Protein 2CKX (pdb70)

Solvent-accessible surface area: 5147 Å² total; per-residue (Å²): 240,101,21,50,55,75,31,5,73,29,0,0,50,0,0,54,110,27,2,51,67,121,19,149,43,0,43,124,115,30,6,97,146,11,125,110,10,58,69,54,48,0,84,71,46,11,147,66,2,17,104,22,6,67,36,48,95,138,96,51,176,70,104,116,20,50,99,82,1,3,74,62,0,68,62,6,68,58,110,63,73,128,128

Nearest PDB structures (foldseek):
  2ckx-assembly1_A  TM=1.012E+00  e=3.247E-12  Nicotiana tabacum
  2qhb-assembly1_B  TM=9.668E-01  e=2.434E-10  Nicotiana glutinosa
  2juh-assembly1_A  TM=8.575E-01  e=5.669E-08  Nicotiana glutinosa
  2roh-assembly1_A  TM=8.747E-01  e=3.364E-07  Oryza sativa

Foldseek 3Di:
DDQDLLLLQLLLVLCLVPNLPPLQSSCVRRVVPPVVCHSVNSSVVLVLLQVQLPDDVVPDDDDDHPNVSSVSSPVSCVVRVVD

InterPro domains:
  IPR001005 SANT/Myb domain [PF00249] (123-172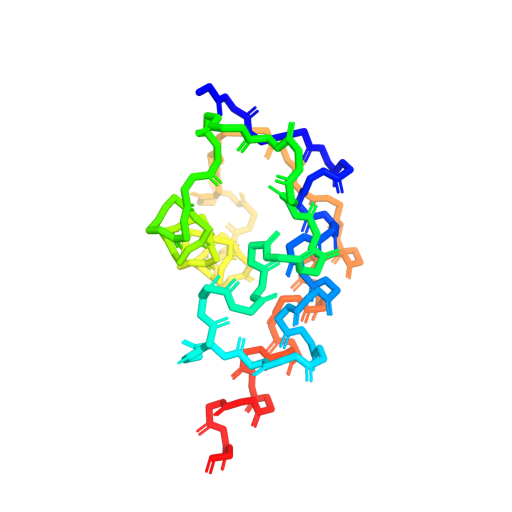)
  IPR001005 SANT/Myb domain [PS50090] (118-173)
  IPR001005 SANT/Myb domain [SM00717] (122-175)
  IPR009057 Homedomain-like superfamily [SSF46689] (124-205)
  IPR017930 Myb domain [PS51294] (118-177)
  IPR031105 Telomere repeat-binding protein, plant [PTHR21717] (5-212)

Radius of gyration: 11.71 Å; Cα contacts (8 Å, |Δi|>4): 70; chains: 1; bounding box: 29×20×32 Å

CATH classification: 1.10.246.220

B-factor: mean 18.05, std 9.18, range [6.72, 57.05]

Sequence (83 aa):
RPFSVAEVEALVEAVEHLGTGRWRDVKMRAFDNADHRTYVDLKDKWKTLVHTASIAPQQRRGEPVPQDLLDRVLAAHAYWSQQ

Organism: Nicotiana tabacum (NCBI:txid4097)

Structure (mmCIF, N/CA/C/O backbone):
data_2CKX
#
_entry.id   2CKX
#
_cell.length_a   40.122
_cell.length_b   48.265
_cell.length_c   52.006
_cell.angle_alpha   90.00
_cell.angle_beta   90.00
_cell.angle_gamma   90.00
#
_symmetry.space_group_name_H-M   'P 21 21 21'
#
loop_
_entity.id
_entity.type
_entity.pdbx_description
1 polymer 'TELOMERE BINDING PROTEIN TBP1'
2 water water
#
loop_
_atom_site.group_PDB
_atom_site.id
_atom_site.type_symbol
_atom_site.label_atom_id
_atom_site.label_alt_id
_atom_site.label_comp_id
_atom_site.label_asym_id
_atom_site.label_entity_id
_atom_site.label_seq_id
_atom_site.pdbx_PDB_ins_code
_atom_site.Cartn_x
_atom_site.Cartn_y
_atom_site.Cartn_z
_atom_site.occupancy
_atom_site.B_iso_or_equiv
_atom_site.auth_seq_id
_atom_site.auth_comp_id
_atom_site.auth_asym_id
_atom_site.auth_atom_id
_atom_site.pdbx_PDB_model_num
ATOM 1 N N . ARG A 1 1 ? -12.566 71.429 6.055 1.00 36.42 578 ARG A N 1
ATOM 2 C CA . ARG A 1 1 ? -12.311 72.610 5.186 1.00 35.78 578 ARG A CA 1
ATOM 3 C C . ARG A 1 1 ? -10.831 72.975 5.062 1.00 33.83 578 ARG A C 1
ATOM 4 O O . ARG A 1 1 ? -9.991 72.487 5.822 1.00 32.99 578 ARG A O 1
ATOM 12 N N . PRO A 1 2 ? -10.494 73.8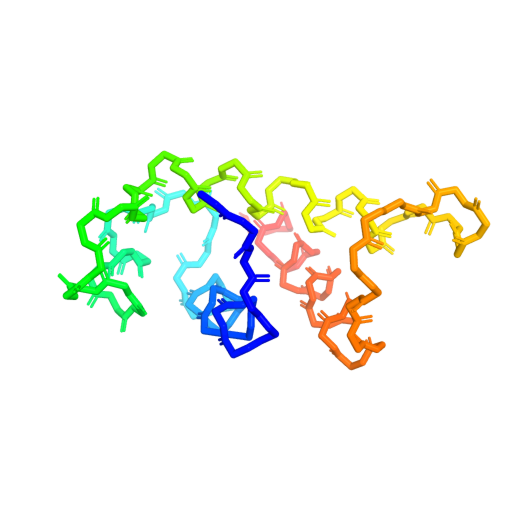46 4.097 1.00 31.25 579 PRO A N 1
ATOM 13 C CA . PRO A 1 2 ? -9.104 74.255 3.879 1.00 28.45 579 PRO A CA 1
ATOM 14 C C . PRO A 1 2 ? -8.402 74.793 5.112 1.00 24.43 579 PRO A C 1
ATOM 15 O O . PRO A 1 2 ? -8.983 75.539 5.896 1.00 22.24 579 PRO A O 1
ATOM 19 N N . PHE A 1 3 ? -7.145 74.401 5.278 1.00 21.07 580 PHE A N 1
ATOM 20 C CA . PHE A 1 3 ? -6.346 74.884 6.389 1.00 18.28 580 PHE A CA 1
ATOM 21 C C . PHE A 1 3 ? -5.958 76.314 6.088 1.00 17.30 580 PHE A C 1
ATOM 22 O O . PHE A 1 3 ? -5.545 76.625 4.979 1.00 17.93 580 PHE A O 1
ATOM 30 N N . SER A 1 4 ? -6.092 77.189 7.069 1.00 16.59 581 SER A N 1
ATOM 31 C CA . SER A 1 4 ? -5.689 78.562 6.871 1.00 16.02 581 SER A CA 1
ATOM 32 C C . SER A 1 4 ? -4.175 78.541 7.049 1.00 15.81 581 SER A C 1
ATOM 33 O O . SER A 1 4 ? -3.609 77.551 7.528 1.00 14.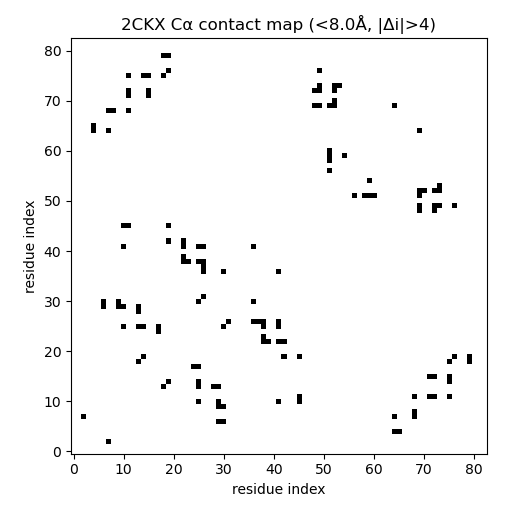43 581 SER A O 1
ATOM 36 N N . VAL A 1 5 ? -3.514 79.627 6.677 1.00 14.39 582 VAL A N 1
ATOM 37 C CA . VAL A 1 5 ? -2.070 79.688 6.826 1.00 14.33 582 VAL A CA 1
ATOM 38 C C . VAL A 1 5 ? -1.718 79.597 8.306 1.00 12.62 582 VAL A C 1
ATOM 39 O O . VAL A 1 5 ? -0.695 79.025 8.673 1.00 12.88 582 VAL A O 1
ATOM 43 N N . ALA A 1 6 ? -2.571 80.167 9.153 1.00 13.25 583 ALA A N 1
ATOM 44 C CA . ALA A 1 6 ? -2.345 80.132 10.595 1.00 13.20 583 ALA A CA 1
ATOM 45 C C . ALA A 1 6 ? -2.348 78.685 11.049 1.00 11.99 583 ALA A C 1
ATOM 46 O O . ALA A 1 6 ? -1.519 78.279 11.861 1.00 12.43 583 ALA A O 1
ATOM 48 N N . GLU A 1 7 ? -3.298 77.912 10.539 1.00 12.46 584 GLU A N 1
ATOM 49 C CA . GLU A 1 7 ? -3.382 76.502 10.904 1.00 12.75 584 GLU A CA 1
ATOM 50 C C . GLU A 1 7 ? -2.192 75.744 10.347 1.00 12.93 584 GLU A C 1
ATOM 51 O O . GLU A 1 7 ? -1.665 74.837 10.987 1.00 13.26 584 GLU A O 1
ATOM 57 N N . VAL A 1 8 ? -1.798 76.088 9.129 1.00 11.93 585 VAL A N 1
ATOM 58 C CA . VAL A 1 8 ? -0.654 75.433 8.530 1.00 11.01 585 VAL 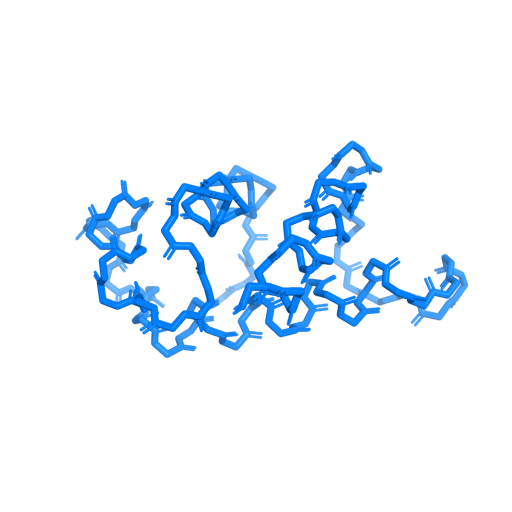A CA 1
ATOM 59 C C . VAL A 1 8 ? 0.535 75.720 9.428 1.00 10.26 585 VAL A C 1
ATOM 60 O O . VAL A 1 8 ? 1.303 74.826 9.773 1.00 10.17 585 VAL A O 1
ATOM 64 N N . GLU A 1 9 ? 0.689 76.976 9.823 1.00 9.29 586 GLU A N 1
ATOM 65 C CA . GLU A 1 9 ? 1.820 77.301 10.667 1.00 9.76 586 GLU A CA 1
ATOM 66 C C . GLU A 1 9 ? 1.721 76.599 12.002 1.00 7.97 586 GLU A C 1
ATOM 67 O O . GLU A 1 9 ? 2.711 76.087 12.501 1.00 9.66 586 GLU A O 1
ATOM 73 N N . ALA A 1 10 ? 0.525 76.579 12.580 1.00 8.76 587 ALA A N 1
ATOM 74 C CA . ALA A 1 10 ? 0.316 75.926 13.864 1.00 9.04 587 ALA A CA 1
ATOM 75 C C . ALA A 1 10 ? 0.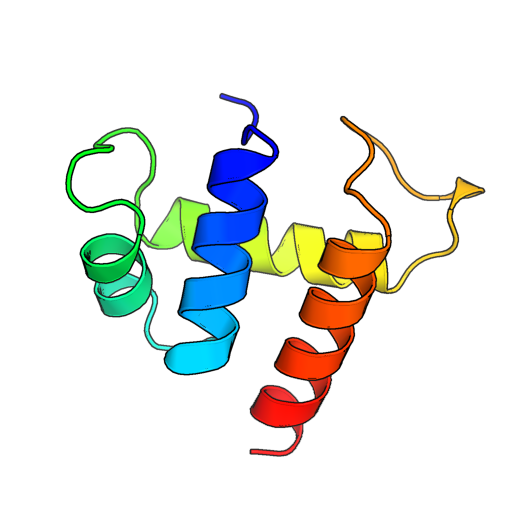711 74.462 13.723 1.00 9.83 587 ALA A C 1
ATOM 76 O O . ALA A 1 10 ? 1.379 73.895 14.579 1.00 8.61 587 ALA A O 1
ATOM 78 N N . LEU A 1 11 ? 0.294 73.857 12.621 1.00 9.94 588 LEU A N 1
ATOM 79 C CA . LEU A 1 11 ? 0.611 72.460 12.367 1.00 10.02 588 LEU A CA 1
ATOM 80 C C . LEU A 1 11 ? 2.107 72.282 12.187 1.00 10.23 588 LEU A C 1
ATOM 81 O O . LEU A 1 11 ? 2.713 71.385 12.767 1.00 10.82 588 LEU A O 1
A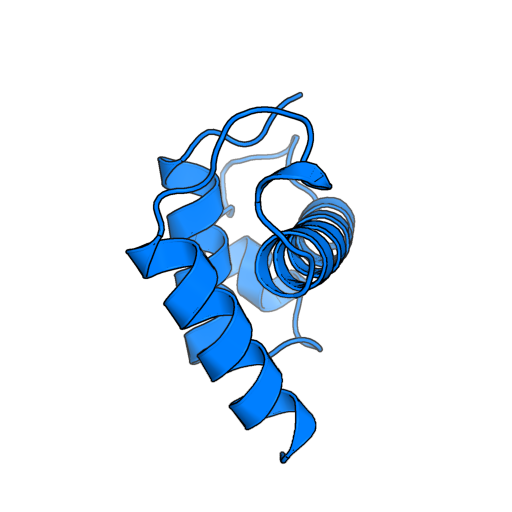TOM 86 N N . VAL A 1 12 ? 2.707 73.133 11.364 1.00 9.07 589 VAL A N 1
ATOM 87 C CA . VAL A 1 12 ? 4.142 73.043 11.124 1.00 9.52 589 VAL A CA 1
ATOM 88 C C . VAL A 1 12 ? 4.908 73.206 12.429 1.00 9.86 589 VAL A C 1
ATOM 89 O O . VAL A 1 12 ? 5.846 72.460 12.705 1.00 9.94 589 VAL A O 1
ATOM 93 N N . GLU A 1 13 ? 4.498 74.179 13.237 1.00 10.40 590 GLU A N 1
ATOM 94 C CA . GLU A 1 13 ? 5.158 74.422 14.513 1.00 10.22 590 GLU A CA 1
ATOM 95 C C . GLU A 1 13 ? 5.015 73.189 15.391 1.00 10.44 590 GLU A C 1
ATOM 96 O O . GLU A 1 13 ? 5.977 72.740 16.008 1.00 9.38 590 GLU A O 1
ATOM 102 N N . ALA A 1 14 ? 3.809 72.641 15.439 1.00 9.31 591 ALA A N 1
ATOM 103 C CA . ALA A 1 14 ? 3.560 71.463 16.253 1.00 9.71 591 ALA A CA 1
ATOM 104 C C . ALA A 1 14 ? 4.426 70.310 15.789 1.00 9.17 591 ALA A C 1
ATOM 105 O O . ALA A 1 14 ? 5.010 69.595 16.601 1.00 8.85 591 ALA A O 1
ATOM 107 N N . VAL A 1 15 ? 4.495 70.114 14.480 1.00 9.76 592 VAL A N 1
ATOM 108 C CA . VAL A 1 15 ? 5.300 69.028 13.943 1.00 9.71 592 VAL A CA 1
ATOM 109 C C . VAL A 1 15 ? 6.766 69.295 14.220 1.00 10.76 592 VAL A C 1
ATOM 110 O O . VAL A 1 15 ? 7.522 68.380 14.554 1.00 8.84 592 VAL A O 1
ATOM 114 N N . GLU A 1 16 ? 7.194 70.540 14.081 1.00 9.33 593 GLU A N 1
ATOM 115 C CA . GLU A 1 16 ? 8.587 70.829 14.385 1.00 11.28 593 GLU A CA 1
ATOM 116 C C . GLU A 1 16 ? 8.875 70.397 15.812 1.00 11.12 593 GLU A C 1
ATOM 117 O O . GLU A 1 16 ? 9.875 69.745 16.091 1.00 13.24 593 GLU A O 1
ATOM 123 N N . HIS A 1 17 ? 7.978 70.748 16.720 1.00 12.97 594 HIS A N 1
ATOM 124 C CA . HIS A 1 17 ? 8.187 70.399 18.112 1.00 13.71 594 HIS A CA 1
ATOM 125 C C . HIS A 1 17 ? 7.905 68.960 18.477 1.00 14.11 594 HIS A C 1
ATOM 126 O O . HIS A 1 17 ? 8.624 68.371 19.273 1.00 14.12 594 HIS A O 1
ATOM 133 N N . LEU A 1 18 ? 6.874 68.385 17.878 1.00 12.80 595 LEU A N 1
ATOM 134 C CA . LEU A 1 18 ? 6.463 67.031 18.229 1.00 12.93 595 LEU A CA 1
ATOM 135 C C . LEU A 1 18 ? 6.819 65.924 17.269 1.00 12.67 595 LEU A C 1
ATOM 136 O O . LEU A 1 18 ? 6.788 64.741 17.622 1.00 13.68 595 LEU A O 1
ATOM 141 N N . GLY A 1 19 ? 7.151 66.289 16.047 1.00 12.20 596 GLY A N 1
ATOM 142 C CA . GLY A 1 19 ? 7.471 65.259 15.097 1.00 13.56 596 GLY A CA 1
ATOM 143 C C . GLY A 1 19 ? 6.258 64.878 14.280 1.00 14.23 596 GLY A C 1
ATOM 144 O O . GLY A 1 19 ? 5.207 65.521 14.328 1.00 14.32 596 GLY A O 1
ATOM 145 N N . THR A 1 20 ? 6.411 63.785 13.552 1.00 14.32 597 THR A N 1
ATOM 146 C CA . THR A 1 20 ? 5.389 63.310 12.651 1.00 15.52 597 THR A CA 1
ATOM 147 C C . THR A 1 20 ? 4.724 62.016 13.078 1.00 15.68 597 THR A C 1
ATOM 148 O O . THR A 1 20 ? 4.123 61.333 12.259 1.00 17.63 597 THR A O 1
ATOM 152 N N . GLY A 1 21 ? 4.836 61.677 14.355 1.00 14.29 598 GLY A N 1
ATOM 153 C CA . GLY A 1 21 ? 4.217 60.454 14.836 1.00 14.18 598 GLY A CA 1
ATOM 154 C C . GLY A 1 21 ? 3.443 60.680 16.113 1.00 12.81 598 GLY A C 1
ATOM 155 O O . GLY A 1 21 ? 3.094 59.737 16.819 1.00 15.31 598 GLY A O 1
ATOM 156 N N . ARG A 1 22 ? 3.151 61.939 16.409 1.00 11.57 599 ARG A N 1
ATOM 157 C CA . ARG A 1 22 ? 2.432 62.280 17.628 1.00 12.64 599 ARG A CA 1
ATOM 158 C C . ARG A 1 22 ? 1.293 63.212 17.275 1.00 10.96 599 ARG A C 1
ATOM 159 O O . ARG A 1 22 ? 1.170 64.306 17.814 1.00 11.65 599 ARG A O 1
ATOM 167 N N . TRP A 1 23 ? 0.448 62.757 16.361 1.00 11.46 600 TRP A N 1
ATOM 168 C CA . TRP A 1 23 ? -0.655 63.578 15.905 1.00 11.05 600 TRP A CA 1
ATOM 169 C C . TRP A 1 23 ? -1.637 63.999 16.976 1.00 11.41 600 TRP A C 1
ATOM 170 O O . TRP A 1 23 ? -2.171 65.101 16.928 1.00 9.93 600 TRP A O 1
ATOM 181 N N . ARG A 1 24 ? -1.878 63.139 17.953 1.00 11.66 601 ARG A N 1
ATOM 182 C CA . ARG A 1 24 ? -2.795 63.524 19.011 1.00 12.38 601 ARG A CA 1
ATOM 183 C C . ARG A 1 24 ? -2.161 64.656 19.803 1.00 11.64 601 ARG A C 1
ATOM 184 O O . ARG A 1 24 ? -2.847 65.552 20.276 1.00 11.93 601 ARG A O 1
ATOM 192 N N . ASP A 1 25 ? -0.843 64.618 19.943 1.00 11.32 602 ASP A N 1
ATOM 193 C CA . ASP A 1 25 ? -0.165 65.667 20.684 1.00 11.25 602 ASP A CA 1
ATOM 194 C C . ASP A 1 25 ? -0.131 66.923 19.835 1.00 10.50 602 ASP A C 1
ATOM 195 O O . ASP A 1 25 ? -0.264 68.031 20.337 1.00 11.33 602 ASP A O 1
ATOM 200 N N . VAL A 1 26 ? 0.038 66.737 18.535 1.00 11.25 603 VAL A N 1
ATOM 201 C CA . VAL A 1 26 ? 0.040 67.865 17.632 1.00 11.59 603 VAL A CA 1
ATOM 202 C C . VAL A 1 26 ? -1.334 68.522 17.737 1.00 11.02 603 VAL A C 1
ATOM 203 O O . VAL A 1 26 ? -1.445 69.735 17.803 1.00 10.72 603 VAL A O 1
ATOM 207 N N . LYS A 1 27 ? -2.384 67.709 17.751 1.00 12.66 604 LYS A N 1
ATOM 208 C CA . LYS A 1 27 ? -3.727 68.254 17.859 1.00 14.00 604 LYS A CA 1
ATOM 209 C C . LYS A 1 27 ? -3.882 69.055 19.139 1.00 13.95 604 LYS A C 1
ATOM 210 O O . LYS A 1 27 ? -4.358 70.190 19.126 1.00 13.95 604 LYS A O 1
ATOM 216 N N . MET A 1 28 ? -3.479 68.449 20.247 1.00 15.27 605 MET A N 1
ATOM 217 C CA . MET A 1 28 ? -3.584 69.093 21.540 1.00 16.75 605 MET A CA 1
ATOM 218 C C . MET A 1 28 ? -2.774 70.376 21.580 1.00 16.51 605 MET A C 1
ATOM 219 O O . MET A 1 28 ? -3.195 71.368 22.173 1.00 14.49 605 MET A O 1
ATOM 224 N N . ARG A 1 29 ? -1.612 70.354 20.938 1.00 14.91 606 ARG A N 1
ATOM 225 C CA . ARG A 1 29 ? -0.737 71.515 20.925 1.00 14.65 606 ARG A CA 1
ATOM 226 C C . ARG A 1 29 ? -1.247 72.670 20.085 1.00 15.04 606 ARG A C 1
ATOM 227 O O . ARG A 1 29 ? -1.264 73.816 20.531 1.00 13.66 606 ARG A O 1
ATOM 235 N N . ALA A 1 30 ? -1.686 72.367 18.871 1.00 14.23 607 ALA A N 1
ATOM 236 C CA . ALA A 1 30 ? -2.103 73.418 17.964 1.00 15.12 607 ALA A CA 1
ATOM 237 C C . ALA A 1 30 ? -3.547 73.420 17.494 1.00 14.00 607 ALA A C 1
ATOM 238 O O . ALA A 1 30 ? -3.969 74.363 16.843 1.00 14.79 607 ALA A O 1
ATOM 240 N N . PHE A 1 31 ? -4.311 72.382 17.804 1.00 13.24 608 PHE A N 1
ATOM 241 C CA . PHE A 1 31 ? -5.684 72.338 17.325 1.00 12.82 608 PHE A CA 1
ATOM 242 C C . PHE A 1 31 ? -6.606 71.801 18.389 1.00 13.77 608 PHE A C 1
ATOM 243 O O . PHE A 1 31 ? -7.605 71.163 18.087 1.00 13.02 608 PHE A O 1
ATOM 251 N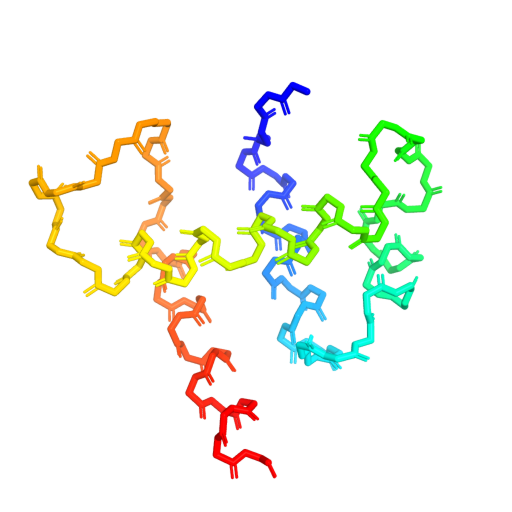 N . ASP A 1 32 ? -6.273 72.093 19.639 1.00 16.26 609 ASP A N 1
ATOM 252 C CA . ASP A 1 32 ? -7.045 71.592 20.761 1.00 21.62 609 ASP A CA 1
ATOM 253 C C . ASP A 1 32 ? -8.529 71.926 20.722 1.00 22.53 609 ASP A C 1
ATOM 254 O O . ASP A 1 32 ? -9.361 71.088 21.068 1.00 23.92 609 ASP A O 1
ATOM 259 N N . ASN A 1 33 ? -8.859 73.143 20.298 1.00 23.63 610 ASN A N 1
ATOM 260 C CA . ASN A 1 33 ? -10.250 73.583 20.230 1.00 25.73 610 ASN A CA 1
ATOM 261 C C . ASN A 1 33 ? -10.787 73.602 18.798 1.00 24.97 610 ASN A C 1
ATOM 262 O O . ASN A 1 33 ? -11.731 74.325 18.488 1.00 26.06 610 ASN A O 1
ATOM 267 N N . ALA A 1 34 ? -10.180 72.819 17.918 1.00 22.26 611 ALA A N 1
ATOM 268 C CA . ALA A 1 34 ? -10.643 72.767 16.543 1.00 20.08 611 ALA A CA 1
ATOM 269 C C . ALA A 1 34 ? -11.134 71.352 16.269 1.00 19.36 611 ALA A C 1
ATOM 270 O O . ALA A 1 34 ? -10.399 70.530 15.729 1.00 18.29 611 ALA A O 1
ATOM 272 N N . ASP A 1 35 ? -12.378 71.072 16.648 1.00 18.44 612 ASP A N 1
ATOM 273 C CA . ASP A 1 35 ? -12.949 69.742 16.459 1.00 18.48 612 ASP A CA 1
ATOM 274 C C . ASP A 1 35 ? -12.906 69.259 15.021 1.00 17.84 612 ASP A C 1
ATOM 275 O O . ASP A 1 35 ? -12.810 68.064 14.773 1.00 17.26 612 ASP A O 1
ATOM 280 N N . HIS A 1 36 ? -12.970 70.185 14.073 1.00 17.61 613 HIS A N 1
ATOM 281 C CA . HIS A 1 36 ? -12.939 69.815 12.666 1.00 17.17 613 HIS A CA 1
ATOM 282 C C . HIS A 1 36 ? -11.541 69.418 12.211 1.00 15.85 613 HIS A C 1
ATOM 283 O O . HIS A 1 36 ? -11.352 68.959 11.086 1.00 16.63 613 HIS A O 1
ATOM 290 N N . ARG A 1 37 ? -10.561 69.612 13.088 1.00 13.61 614 ARG A N 1
ATOM 291 C CA . ARG A 1 37 ? -9.179 69.262 12.792 1.00 14.07 614 ARG A CA 1
ATOM 292 C C . ARG A 1 37 ? -8.805 68.083 13.670 1.00 12.57 614 ARG A C 1
ATOM 293 O O . ARG A 1 37 ? -8.288 68.268 14.766 1.00 12.13 614 ARG A O 1
ATOM 301 N N . THR A 1 38 ? -9.071 66.874 13.196 1.00 11.50 615 THR A N 1
ATOM 302 C CA . THR A 1 38 ? -8.748 65.696 13.978 1.00 12.31 615 THR A CA 1
ATOM 303 C C . THR A 1 38 ? -7.261 65.451 13.821 1.00 12.08 615 THR A C 1
ATOM 304 O O . THR A 1 38 ? -6.628 66.007 12.926 1.00 10.23 615 THR A O 1
ATOM 308 N N . TYR A 1 39 ? -6.708 64.603 14.678 1.00 11.92 616 TYR A N 1
ATOM 309 C CA . TYR A 1 39 ? -5.293 64.312 14.607 1.00 11.14 616 TYR A CA 1
ATOM 310 C C . TYR A 1 39 ? -5.007 63.693 13.247 1.00 11.77 616 TYR A C 1
ATOM 311 O O . TYR A 1 39 ? -3.921 63.863 12.701 1.00 10.91 616 TYR A O 1
ATOM 320 N N . VAL A 1 40 ? -5.987 62.981 12.699 1.00 10.64 617 VAL A N 1
ATOM 321 C CA . VAL A 1 40 ? -5.811 62.362 11.392 1.00 12.75 617 VAL A CA 1
ATOM 322 C C . VAL A 1 40 ? -5.746 63.464 10.342 1.00 10.96 617 VAL A C 1
ATOM 323 O O . VAL A 1 40 ? -4.934 63.403 9.425 1.00 11.27 617 VAL A O 1
ATOM 327 N N . ASP A 1 41 ? -6.603 64.467 10.479 1.00 11.63 618 ASP A N 1
ATOM 328 C CA . ASP A 1 41 ? -6.597 65.577 9.542 1.00 11.95 618 ASP A CA 1
ATOM 329 C C . ASP A 1 41 ? -5.236 66.226 9.561 1.00 11.02 618 ASP A C 1
ATOM 330 O O . ASP A 1 41 ? -4.702 66.605 8.524 1.00 11.69 618 ASP A O 1
ATOM 335 N N . LEU A 1 42 ? -4.680 66.354 10.758 1.00 11.73 619 LEU A N 1
ATOM 336 C CA . LEU A 1 42 ? -3.380 66.984 10.923 1.00 10.98 619 LEU A CA 1
ATOM 337 C C . LEU A 1 42 ? -2.297 66.155 10.280 1.00 10.64 619 LEU A C 1
ATOM 338 O O . LEU A 1 42 ? -1.421 66.678 9.606 1.00 7.68 619 LEU A O 1
ATOM 343 N N . LYS A 1 43 ? -2.354 64.851 10.507 1.00 9.95 620 LYS A N 1
AT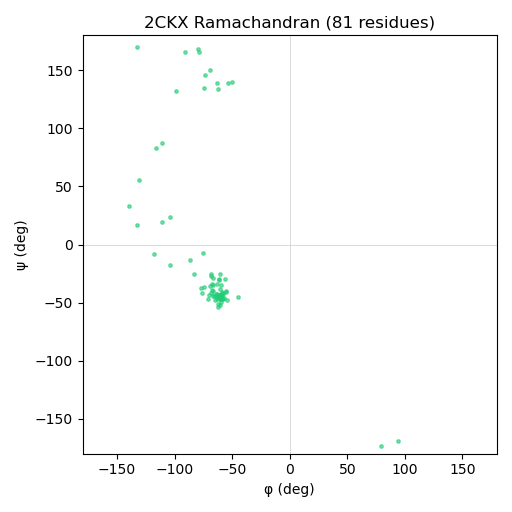OM 344 C CA . LYS A 1 43 ? -1.391 63.952 9.919 1.00 11.08 620 LYS A CA 1
ATOM 345 C C . LYS A 1 43 ? -1.489 64.059 8.414 1.00 11.37 620 LYS A C 1
ATOM 346 O O . LYS A 1 43 ? -0.479 64.147 7.718 1.00 9.83 620 LYS A O 1
ATOM 352 N N . ASP A 1 44 ? -2.716 64.032 7.911 1.00 11.80 621 ASP A N 1
ATOM 353 C CA . ASP A 1 44 ? -2.930 64.100 6.476 1.00 12.80 621 ASP A CA 1
ATOM 354 C C . ASP A 1 44 ? -2.443 65.416 5.926 1.00 11.68 621 ASP A C 1
ATOM 355 O O . ASP A 1 44 ? -1.732 65.448 4.925 1.00 10.85 621 ASP A O 1
ATOM 360 N N . LYS A 1 45 ? -2.807 66.502 6.595 1.00 11.24 622 LYS A N 1
ATOM 361 C CA . LYS A 1 45 ? -2.394 67.815 6.143 1.00 10.64 622 LYS A CA 1
ATOM 362 C C . LYS A 1 45 ? -0.878 67.891 6.125 1.00 11.40 622 LYS A C 1
ATOM 363 O O . LYS A 1 45 ? -0.287 68.407 5.184 1.00 10.26 622 LYS A O 1
ATOM 369 N N . TRP A 1 46 ? -0.243 67.382 7.172 1.00 11.66 623 TRP A N 1
ATOM 370 C CA . TRP A 1 46 ? 1.206 67.408 7.223 1.00 10.79 623 TRP A CA 1
ATOM 371 C C . TRP A 1 46 ? 1.766 66.682 6.019 1.00 12.24 623 TRP A C 1
ATOM 372 O O . TRP A 1 46 ? 2.733 67.130 5.411 1.00 11.52 623 TRP A O 1
ATOM 383 N N . LYS A 1 47 ? 1.163 65.544 5.696 1.00 13.17 624 LYS A N 1
ATOM 384 C CA . LYS A 1 47 ? 1.603 64.756 4.552 1.00 14.85 624 LYS A CA 1
ATOM 385 C C . LYS A 1 47 ? 1.518 65.605 3.297 1.00 11.63 624 LYS A C 1
ATOM 386 O O . LYS A 1 47 ? 2.453 65.649 2.512 1.00 11.93 624 LYS A O 1
ATOM 392 N N . THR A 1 48 ? 0.393 66.288 3.113 1.00 12.00 625 THR A N 1
ATOM 393 C CA . THR A 1 48 ? 0.216 67.111 1.926 1.00 12.63 625 THR A CA 1
ATOM 394 C C . THR A 1 48 ? 1.171 68.291 1.948 1.00 12.46 625 THR A C 1
ATOM 395 O O . THR A 1 48 ? 1.635 68.730 0.902 1.00 13.19 625 THR A O 1
ATOM 399 N N . LEU A 1 49 ? 1.463 68.817 3.135 1.00 11.89 626 LEU A N 1
ATOM 400 C CA . LEU A 1 49 ? 2.384 69.948 3.225 1.00 11.14 626 LEU A CA 1
ATOM 401 C C . LEU A 1 49 ? 3.765 69.512 2.787 1.00 9.94 626 LEU A C 1
ATOM 402 O O . LEU A 1 49 ? 4.442 70.228 2.051 1.00 11.17 626 LEU A O 1
ATOM 407 N N . VAL A 1 50 ? 4.187 68.344 3.258 1.00 8.63 627 VAL A N 1
ATOM 408 C CA . VAL A 1 50 ? 5.492 67.811 2.897 1.00 10.37 627 VAL A CA 1
ATOM 409 C C . VAL A 1 50 ? 5.525 67.631 1.386 1.00 10.48 627 VAL A C 1
ATOM 410 O O . VAL A 1 50 ? 6.507 67.983 0.733 1.00 12.38 627 VAL A O 1
ATOM 414 N N . HIS A 1 51 ? 4.445 67.100 0.826 1.00 12.27 628 HIS A N 1
ATOM 415 C CA . HIS A 1 51 ? 4.400 66.904 -0.615 1.00 11.90 628 HIS A CA 1
ATOM 416 C C . HIS A 1 51 ? 4.490 68.254 -1.310 1.00 11.08 628 HIS A C 1
ATOM 417 O O . HIS A 1 51 ? 5.319 68.454 -2.192 1.00 8.02 628 HIS A O 1
ATOM 424 N N . THR A 1 52 ? 3.635 69.180 -0.900 1.00 11.16 629 THR A N 1
ATOM 425 C CA . THR A 1 52 ? 3.630 70.518 -1.472 1.00 12.48 629 THR A CA 1
ATOM 426 C C . THR A 1 52 ? 5.010 71.161 -1.389 1.00 10.49 629 THR A C 1
ATOM 427 O O . THR A 1 52 ? 5.505 71.710 -2.371 1.00 11.38 629 THR A O 1
ATOM 431 N N . ALA A 1 53 ? 5.633 71.083 -0.217 1.00 10.35 630 ALA A N 1
ATOM 432 C CA . ALA A 1 53 ? 6.952 71.666 -0.023 1.00 11.08 630 ALA A CA 1
ATOM 433 C C . ALA A 1 53 ? 8.008 70.944 -0.839 1.00 11.76 630 ALA A C 1
ATOM 434 O O . ALA A 1 53 ? 9.003 71.541 -1.235 1.00 11.87 630 ALA A O 1
ATOM 436 N N . SER A 1 54 ? 7.788 69.662 -1.098 1.00 11.02 631 SER A N 1
ATOM 437 C CA . SER A 1 54 ? 8.769 68.874 -1.833 1.00 12.57 631 SER A CA 1
ATOM 438 C C . SER A 1 54 ? 8.689 69.001 -3.338 1.00 13.52 631 SER A C 1
ATOM 439 O O . SER A 1 54 ? 9.681 68.804 -4.041 1.00 15.15 631 SER A O 1
ATOM 442 N N . ILE A 1 55 ? 7.518 69.338 -3.847 1.00 12.24 632 ILE A N 1
ATOM 443 C CA . ILE A 1 55 ? 7.382 69.454 -5.282 1.00 12.53 632 ILE A CA 1
ATOM 444 C C . ILE A 1 55 ? 7.668 70.857 -5.744 1.00 11.83 632 ILE A C 1
ATOM 445 O O . ILE A 1 55 ? 7.721 71.792 -4.951 1.00 11.23 632 ILE A O 1
ATOM 450 N N . ALA A 1 56 ? 7.863 71.000 -7.044 1.00 12.05 633 ALA A N 1
ATOM 451 C CA . ALA A 1 56 ? 8.142 72.311 -7.598 1.00 11.76 633 ALA A CA 1
ATOM 452 C C . ALA A 1 56 ? 6.899 73.169 -7.503 1.00 10.72 633 ALA A C 1
ATOM 453 O O . ALA A 1 56 ? 5.778 72.659 -7.545 1.00 9.44 633 ALA A O 1
ATOM 455 N N . PRO A 1 57 ? 7.082 74.488 -7.370 1.00 11.37 634 PRO A N 1
ATOM 456 C CA . PRO A 1 57 ? 5.973 75.433 -7.276 1.00 11.72 634 PRO A CA 1
ATOM 457 C C . PRO A 1 57 ? 4.887 75.150 -8.311 1.00 11.58 634 PRO A C 1
ATOM 458 O O . PRO A 1 57 ? 3.709 75.134 -7.975 1.00 10.32 634 PRO A O 1
ATOM 462 N N . GLN A 1 58 ? 5.290 74.894 -9.556 1.00 11.11 635 GLN A N 1
ATOM 463 C CA . GLN A 1 58 ? 4.328 74.641 -10.632 1.00 11.24 635 GLN A CA 1
ATOM 464 C C . GLN A 1 58 ? 3.439 73.437 -10.382 1.00 12.11 635 GLN A C 1
ATOM 465 O O . GLN A 1 58 ? 2.338 73.353 -10.921 1.00 13.66 635 GLN A O 1
ATOM 471 N N . GLN A 1 59 ? 3.925 72.499 -9.582 1.00 12.18 636 GLN A N 1
ATOM 472 C CA . GLN A 1 59 ? 3.165 71.298 -9.279 1.00 15.03 636 GLN A CA 1
ATOM 473 C C . GLN A 1 59 ? 2.227 71.472 -8.097 1.00 14.07 636 GLN A C 1
ATOM 474 O O . GLN A 1 59 ? 1.344 70.641 -7.867 1.00 14.25 636 GLN A O 1
ATOM 480 N N . ARG A 1 60 ? 2.418 72.545 -7.344 1.00 12.25 637 ARG A N 1
ATOM 481 C CA . ARG A 1 60 ? 1.594 72.775 -6.175 1.00 12.78 637 ARG A CA 1
ATOM 482 C C . ARG A 1 60 ? 0.194 73.217 -6.530 1.00 13.96 637 ARG A C 1
ATOM 483 O O . ARG A 1 60 ? -0.024 73.920 -7.510 1.00 12.14 637 ARG A O 1
ATOM 491 N N . ARG A 1 61 ? -0.753 72.796 -5.711 1.00 16.67 638 ARG A N 1
ATOM 492 C CA . ARG A 1 61 ? -2.138 73.151 -5.927 1.00 18.54 638 ARG A CA 1
ATOM 493 C C . ARG A 1 61 ? -2.694 73.611 -4.600 1.00 18.83 638 ARG A C 1
ATOM 494 O O . ARG A 1 61 ? -2.049 73.461 -3.564 1.00 16.96 638 ARG A O 1
ATOM 502 N N . GLY A 1 62 ? -3.896 74.166 -4.634 1.00 19.04 639 GLY A N 1
ATOM 503 C CA . GLY A 1 62 ? -4.508 74.648 -3.414 1.00 19.64 639 GLY A CA 1
ATOM 504 C C . GLY A 1 62 ? -3.927 75.994 -3.048 1.00 19.41 639 GLY A C 1
ATOM 505 O O . GLY A 1 62 ? -3.154 76.571 -3.810 1.00 17.95 639 GLY A O 1
ATOM 506 N N . GLU A 1 63 ? -4.294 76.494 -1.877 1.00 20.49 640 GLU A N 1
ATOM 507 C CA . GLU A 1 63 ? -3.805 77.784 -1.420 1.00 21.78 640 GLU A CA 1
ATOM 508 C C . GLU A 1 63 ? -2.294 77.735 -1.272 1.00 20.97 640 GLU A C 1
ATOM 509 O O . GLU A 1 63 ? -1.746 76.781 -0.720 1.00 19.08 640 GLU A O 1
ATOM 515 N N . PRO A 1 64 ? -1.594 78.756 -1.782 1.00 20.37 641 PRO A N 1
ATOM 516 C CA . PRO A 1 64 ? -0.139 78.765 -1.666 1.00 19.46 641 PRO A CA 1
ATOM 517 C C . PRO A 1 64 ? 0.270 78.828 -0.202 1.00 18.97 641 PRO A C 1
ATOM 518 O O . PRO A 1 64 ? -0.339 79.545 0.591 1.00 17.40 641 PRO A O 1
ATOM 522 N N . VAL A 1 65 ? 1.286 78.064 0.159 1.00 15.08 642 VAL A N 1
ATOM 523 C CA . VAL A 1 65 ? 1.776 78.084 1.522 1.00 15.85 642 VAL A CA 1
ATOM 524 C C . VAL A 1 65 ? 2.995 78.995 1.509 1.00 14.38 642 VAL A C 1
ATOM 525 O O . VAL A 1 65 ? 3.849 78.882 0.633 1.00 14.86 642 VAL A O 1
ATOM 529 N N . PRO A 1 66 ? 3.081 79.930 2.463 1.00 15.65 643 PRO A N 1
ATOM 530 C CA . PRO A 1 66 ? 4.235 80.829 2.503 1.00 14.97 643 PRO A CA 1
ATOM 531 C C . PRO A 1 66 ? 5.515 80.007 2.417 1.00 15.46 643 PRO A C 1
ATOM 532 O O . PRO A 1 66 ? 5.619 78.937 3.024 1.00 13.97 643 PRO A O 1
ATOM 536 N N . GLN A 1 67 ? 6.486 80.505 1.665 1.00 15.32 644 GLN A N 1
ATOM 537 C CA . GLN A 1 67 ? 7.737 79.792 1.495 1.00 16.54 644 GLN A CA 1
ATOM 538 C C . GLN A 1 67 ? 8.424 79.443 2.805 1.00 14.98 644 GLN A C 1
ATOM 539 O O . GLN A 1 67 ? 8.961 78.345 2.948 1.00 15.07 644 GLN A O 1
ATOM 545 N N . ASP A 1 68 ? 8.415 80.362 3.762 1.00 15.33 645 ASP A N 1
ATOM 546 C CA . ASP A 1 68 ? 9.081 80.089 5.025 1.00 13.87 645 ASP A CA 1
ATOM 547 C C . ASP A 1 68 ? 8.437 78.892 5.704 1.00 11.95 645 ASP A C 1
ATOM 548 O O . ASP A 1 68 ? 9.103 78.148 6.416 1.00 12.66 645 ASP A O 1
ATOM 553 N N . LEU A 1 69 ? 7.145 78.692 5.466 1.00 10.45 646 LEU A N 1
ATOM 554 C CA . LEU A 1 69 ? 6.459 77.550 6.049 1.00 10.20 646 LEU A CA 1
ATOM 555 C C . LEU A 1 69 ? 6.839 76.289 5.292 1.00 11.06 646 LEU A C 1
ATOM 556 O O . LEU A 1 69 ? 7.067 75.249 5.889 1.00 9.96 646 LEU A O 1
ATOM 561 N N . LEU A 1 70 ? 6.913 76.379 3.972 1.00 11.53 647 LEU A N 1
ATOM 562 C CA . LEU A 1 70 ? 7.301 75.211 3.191 1.00 10.81 647 LEU A CA 1
ATOM 563 C C . LEU A 1 70 ? 8.721 74.840 3.593 1.00 11.68 647 LEU A C 1
ATOM 564 O O . LEU A 1 70 ? 9.043 73.670 3.773 1.00 11.59 647 LEU A O 1
ATOM 569 N N . ASP A 1 71 ? 9.576 75.843 3.741 1.00 11.70 648 ASP A N 1
ATOM 570 C CA . ASP A 1 71 ? 10.944 75.576 4.143 1.00 12.86 648 ASP A CA 1
ATOM 571 C C . ASP A 1 71 ? 10.942 74.865 5.487 1.00 10.49 648 ASP A C 1
ATOM 572 O O . ASP A 1 71 ? 11.700 73.931 5.703 1.00 9.63 648 ASP A O 1
ATOM 577 N N . ARG A 1 72 ? 10.082 75.307 6.394 1.00 10.31 649 ARG A N 1
ATOM 578 C CA . ARG A 1 72 ? 10.030 74.695 7.712 1.00 9.69 649 ARG A CA 1
ATOM 579 C C . ARG A 1 72 ? 9.473 73.293 7.623 1.00 9.98 649 ARG A C 1
ATOM 580 O O . ARG A 1 72 ? 9.887 72.410 8.362 1.00 9.96 649 ARG A O 1
ATOM 588 N N . VAL A 1 73 ? 8.520 73.096 6.721 1.00 10.72 650 VAL A N 1
ATOM 589 C CA . VAL A 1 73 ? 7.946 71.772 6.537 1.00 10.59 650 VAL A CA 1
ATOM 590 C C . VAL A 1 73 ? 9.071 70.834 6.124 1.00 11.48 650 VAL A C 1
ATOM 591 O O . VAL A 1 73 ? 9.258 69.774 6.713 1.00 13.65 650 VAL A O 1
ATOM 595 N N . LEU A 1 74 ? 9.819 71.219 5.099 1.00 13.18 651 LEU A N 1
ATOM 596 C CA . LEU A 1 74 ? 10.915 70.376 4.640 1.00 13.64 651 LEU A CA 1
ATOM 597 C C . LEU A 1 74 ? 11.942 70.145 5.737 1.00 13.65 651 LEU A C 1
ATOM 598 O O . LEU A 1 74 ? 12.380 69.021 5.945 1.00 14.06 651 LEU A O 1
ATOM 603 N N . ALA A 1 75 ? 12.325 71.205 6.439 1.00 13.20 652 ALA A N 1
ATOM 604 C CA . ALA A 1 75 ? 13.309 71.074 7.505 1.00 14.04 652 ALA A CA 1
ATOM 605 C C . ALA A 1 75 ? 12.801 70.131 8.589 1.00 14.32 652 ALA A C 1
ATOM 606 O O . ALA A 1 75 ? 13.528 69.246 9.038 1.00 15.67 652 ALA A O 1
ATOM 608 N N . ALA A 1 76 ? 11.554 70.322 9.012 1.00 14.19 653 ALA A N 1
ATOM 609 C CA . ALA A 1 76 ? 10.972 69.474 10.049 1.00 11.60 653 ALA A CA 1
ATOM 610 C C . ALA A 1 76 ? 10.893 68.056 9.528 1.00 12.25 653 ALA A C 1
ATOM 611 O O . ALA A 1 76 ? 11.205 67.107 10.235 1.00 9.72 653 ALA A O 1
ATOM 613 N N . HIS A 1 77 ? 10.449 67.924 8.285 1.00 13.42 654 HIS A N 1
ATOM 614 C CA . HIS A 1 77 ? 10.345 66.625 7.646 1.00 14.10 654 HIS A CA 1
ATOM 615 C C . HIS A 1 77 ? 11.714 65.955 7.619 1.00 15.57 654 HIS A C 1
ATOM 616 O O . HIS A 1 77 ? 11.843 64.783 7.948 1.00 15.27 654 HIS A O 1
ATOM 623 N N . ALA A 1 78 ? 12.732 66.708 7.221 1.00 16.81 655 ALA A N 1
ATOM 624 C CA . ALA A 1 78 ? 14.083 66.168 7.144 1.00 17.88 655 ALA A CA 1
ATOM 625 C C . ALA A 1 78 ? 14.562 65.759 8.523 1.00 18.17 655 ALA A C 1
ATOM 626 O O . ALA A 1 78 ? 15.136 64.684 8.705 1.00 17.81 655 ALA A O 1
ATOM 628 N N . TYR A 1 79 ? 14.325 66.622 9.503 1.00 17.33 656 TYR A N 1
ATOM 629 C CA . TYR A 1 79 ? 14.758 66.328 10.854 1.00 17.10 656 TYR A CA 1
ATOM 630 C C . TYR A 1 79 ? 14.093 65.081 11.404 1.00 16.68 656 TYR A C 1
ATOM 631 O O . TYR A 1 79 ? 14.769 64.163 11.865 1.00 17.90 656 TYR A O 1
ATOM 640 N N . TRP A 1 80 ? 12.767 65.047 11.359 1.00 16.13 657 TRP A N 1
ATOM 641 C CA . TRP A 1 80 ? 12.050 63.903 11.884 1.00 17.59 657 TRP A CA 1
ATOM 642 C C . TRP A 1 80 ? 12.264 62.651 11.064 1.00 20.12 657 TRP A C 1
ATOM 643 O O . TRP A 1 80 ? 12.183 61.547 11.592 1.00 19.65 657 TRP A O 1
ATOM 654 N N . SER A 1 81 ? 12.545 62.818 9.777 1.00 22.03 658 SER A N 1
ATOM 655 C CA . SER A 1 81 ? 12.807 61.668 8.924 1.00 27.13 658 SER A CA 1
ATOM 656 C C . SER A 1 81 ? 14.144 61.086 9.349 1.00 28.64 658 SER A C 1
ATOM 657 O O . SER A 1 81 ? 14.296 59.873 9.472 1.00 30.43 658 SER A O 1
ATOM 660 N N . GLN A 1 82 ? 15.108 61.970 9.575 1.00 31.65 659 GLN A N 1
ATOM 661 C CA . GLN A 1 82 ? 16.442 61.574 9.995 1.00 34.47 659 GLN A CA 1
ATOM 662 C C . GLN A 1 82 ? 16.380 61.011 11.409 1.00 35.81 659 GLN A C 1
ATOM 663 O O . GLN A 1 82 ? 17.214 60.202 11.806 1.00 35.93 659 GLN A O 1
ATOM 669 N N . GLN A 1 83 ? 15.374 61.436 12.164 1.00 36.56 660 GLN A N 1
ATOM 670 C CA . GLN A 1 83 ? 15.202 60.963 13.527 1.00 38.31 660 GLN A CA 1
ATOM 671 C C . GLN A 1 83 ? 14.624 59.552 13.521 1.00 38.90 660 GLN A C 1
ATOM 672 O O . GLN A 1 83 ? 15.188 58.685 14.223 1.00 39.46 660 GLN A O 1
#

Secondary structure (DSSP, 8-state):
-PPPHHHHHHHHHHHHHH-SS-HHHHHHHH-TT-TTS-HHHHHHHHHHHHHHHHS-GGG--SSPPPHHHHHHHHHHHHHHHH-